Protein AF-A0A223S5C1-F1 (afdb_monomer_lite)

Organism: NCBI:txid1235441

Radius of gyration: 22.94 Å; chains: 1; bounding box: 50×48×81 Å

pLDDT: mean 71.89, std 10.14, range [43.06, 86.69]

Sequence (151 aa):
MDQHPTGPRTALPPARSPNPAIAATAGAVLVTGAFLFRTGWDLPISAIATIDPVQHRIFLTVWGLGVALLAFGLLRRAIPTVPSISRGWHAAYIGVLIGAALGSLPWSSTGSVFLYQVWWTVPLIAGLLELQGSGFIAARASRLRSPPPER

Secondary structure (DSSP, 8-state):
-----------PPPP----HHHHHHHHHHHHHHHHHHHHHHHS-GGGSTT--HHHHHHHHHHHHHHHHHHHHHHHHHH-TTSPPPPHHHHHHHHHHHHHHHHHH--TT-HHHHHHHHHHHHHHHHHHHHHHHHHHHHHHHHHHTSSPPPP-

Structure (mmCIF, N/CA/C/O backbone):
data_AF-A0A223S5C1-F1
#
_entry.id   AF-A0A223S5C1-F1
#
loop_
_atom_site.group_PDB
_atom_site.id
_atom_site.type_symbol
_atom_site.label_atom_id
_atom_site.label_alt_id
_atom_site.label_comp_id
_atom_site.label_asym_id
_atom_site.label_entity_id
_atom_site.label_seq_id
_atom_site.pdbx_PDB_ins_code
_atom_site.Cartn_x
_atom_site.Cartn_y
_atom_site.Cartn_z
_atom_site.occupancy
_atom_site.B_iso_or_equiv
_atom_site.auth_seq_id
_atom_site.auth_comp_id
_atom_site.auth_asym_id
_atom_site.auth_atom_id
_atom_site.pdbx_PDB_model_num
ATOM 1 N N . MET A 1 1 ? -34.487 14.794 57.129 1.00 45.53 1 MET A N 1
ATOM 2 C CA . MET A 1 1 ? -35.265 14.580 55.886 1.00 45.53 1 MET A CA 1
ATOM 3 C C . MET A 1 1 ? -34.282 14.926 54.792 1.00 45.53 1 MET A C 1
ATOM 5 O O . MET A 1 1 ? -34.200 16.073 54.377 1.00 45.53 1 MET A O 1
ATOM 9 N N . ASP A 1 2 ? -33.409 13.967 54.490 1.00 43.06 2 ASP A N 1
ATOM 10 C CA . ASP A 1 2 ? -32.087 14.263 53.938 1.00 43.06 2 ASP A CA 1
ATOM 11 C C . ASP A 1 2 ? -32.093 13.918 52.454 1.00 43.06 2 ASP A C 1
ATOM 13 O O . ASP A 1 2 ? -32.199 12.756 52.062 1.00 43.06 2 ASP A O 1
ATOM 17 N N . GLN A 1 3 ? -32.051 14.953 51.618 1.00 52.03 3 GLN A N 1
ATOM 18 C CA . GLN A 1 3 ? -31.966 14.810 50.172 1.00 52.03 3 GLN A CA 1
ATOM 19 C C . GLN A 1 3 ? -30.506 14.570 49.789 1.00 52.03 3 GLN A C 1
ATOM 21 O O . GLN A 1 3 ? -29.673 15.472 49.846 1.00 52.03 3 GLN A O 1
ATOM 26 N N . HIS A 1 4 ? -30.196 13.333 49.411 1.00 51.44 4 HIS A N 1
ATOM 27 C CA . HIS A 1 4 ? -28.901 12.951 48.863 1.00 51.44 4 HIS A CA 1
ATOM 28 C C . HIS A 1 4 ? -28.847 13.372 47.379 1.00 51.44 4 HIS A C 1
ATOM 30 O O . HIS A 1 4 ? -29.658 12.880 46.590 1.00 51.44 4 HIS A O 1
ATOM 36 N N . PRO A 1 5 ? -27.937 14.271 46.957 1.00 56.72 5 PRO A N 1
ATOM 37 C CA . PRO A 1 5 ? -27.865 14.692 45.563 1.00 56.72 5 PRO A CA 1
ATOM 38 C C . PRO A 1 5 ? -27.229 13.584 44.716 1.00 56.72 5 PRO A C 1
ATOM 40 O O . PRO A 1 5 ? -26.039 13.287 44.822 1.00 56.72 5 PRO A O 1
ATOM 43 N N . THR A 1 6 ? -28.032 12.961 43.857 1.00 59.28 6 THR A N 1
ATOM 44 C CA . THR A 1 6 ? -27.572 12.041 42.813 1.00 59.28 6 THR A CA 1
ATOM 45 C C . THR A 1 6 ? -26.826 12.830 41.741 1.00 59.28 6 THR A C 1
ATOM 47 O O . THR A 1 6 ? -27.438 13.409 40.843 1.00 59.28 6 THR A O 1
ATOM 50 N N . GLY A 1 7 ? -25.498 12.881 41.847 1.00 58.28 7 GLY A N 1
ATOM 51 C CA . GLY A 1 7 ? -24.640 13.443 40.807 1.00 58.28 7 GLY A CA 1
ATOM 52 C C . GLY A 1 7 ? -24.790 12.693 39.470 1.00 58.28 7 GLY A C 1
ATOM 53 O O . GLY A 1 7 ? -25.102 11.496 39.462 1.00 58.28 7 GLY A O 1
ATOM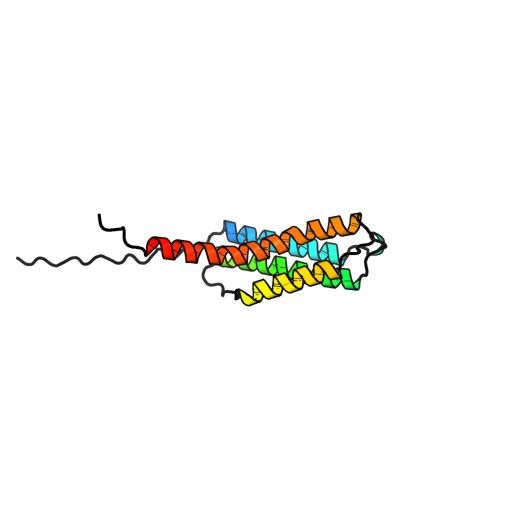 54 N N . PRO A 1 8 ? -24.577 13.369 38.328 1.00 59.66 8 PRO A N 1
ATOM 55 C CA . PRO A 1 8 ? -24.682 12.753 37.013 1.00 59.66 8 PRO A CA 1
ATOM 56 C C . PRO A 1 8 ? -23.622 11.658 36.871 1.00 59.66 8 PRO A C 1
ATOM 58 O O . PRO A 1 8 ? -22.424 11.932 36.853 1.00 59.66 8 PRO A O 1
ATOM 61 N N . ARG A 1 9 ? -24.067 10.400 36.762 1.00 56.59 9 ARG A N 1
ATOM 62 C CA . ARG A 1 9 ? -23.213 9.280 36.356 1.00 56.59 9 ARG A CA 1
ATOM 63 C C . ARG A 1 9 ? -22.645 9.608 34.977 1.00 56.59 9 ARG A C 1
ATOM 65 O O . ARG A 1 9 ? -23.349 9.507 33.975 1.00 56.59 9 ARG A O 1
ATOM 72 N N . THR A 1 10 ? -21.375 9.992 34.926 1.00 63.09 10 THR A N 1
ATOM 73 C CA . THR A 1 10 ? -20.563 9.997 33.711 1.00 63.09 10 THR A CA 1
ATOM 74 C C . THR 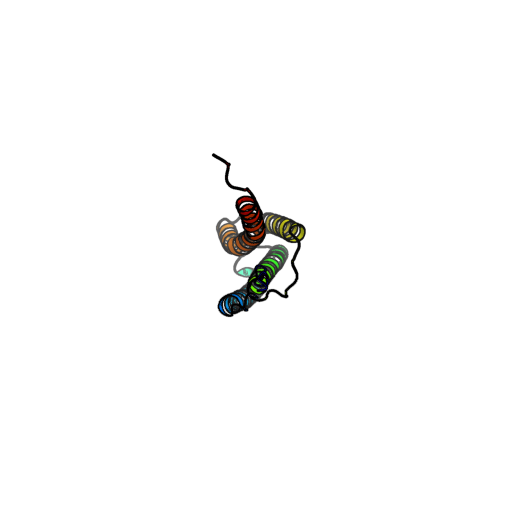A 1 10 ? -20.481 8.560 33.212 1.00 63.09 10 THR A C 1
ATOM 76 O O . THR A 1 10 ? -19.610 7.787 33.603 1.00 63.09 10 THR A O 1
ATOM 79 N N . ALA A 1 11 ? -21.454 8.164 32.391 1.00 61.03 11 ALA A N 1
ATOM 80 C CA . ALA A 1 11 ? -21.416 6.898 31.687 1.00 61.03 11 ALA A CA 1
ATOM 81 C C . ALA A 1 11 ? -20.141 6.890 30.838 1.00 61.03 11 ALA A C 1
ATOM 83 O O . ALA A 1 11 ? -20.001 7.692 29.911 1.00 61.03 11 ALA A O 1
ATOM 84 N N . LEU A 1 12 ? -19.187 6.025 31.197 1.00 62.72 12 LEU A N 1
ATOM 85 C CA . LEU A 1 12 ? -18.022 5.769 30.362 1.00 62.72 12 LEU A CA 1
ATOM 86 C C . LEU A 1 12 ? -18.529 5.434 28.951 1.00 62.72 12 LEU A C 1
ATOM 88 O O . LEU A 1 12 ? -19.429 4.596 28.826 1.00 62.72 12 LEU A O 1
ATOM 92 N N . PRO A 1 13 ? -17.997 6.077 27.896 1.00 63.09 13 PRO A N 1
ATOM 93 C CA . PRO A 1 13 ? -18.383 5.736 26.539 1.00 63.09 13 PRO A CA 1
ATOM 94 C C . PRO A 1 13 ? -18.147 4.233 26.334 1.00 63.09 13 PRO A C 1
ATOM 96 O O . PRO A 1 13 ? -17.097 3.727 26.745 1.00 63.09 13 PRO A O 1
ATOM 99 N N . PRO A 1 14 ? -19.111 3.505 25.745 1.00 62.09 14 PRO A N 1
ATOM 100 C CA . PRO A 1 14 ? -18.984 2.068 25.572 1.00 62.09 14 PRO A CA 1
ATOM 101 C C . PRO A 1 14 ? -17.707 1.771 24.788 1.00 62.09 14 PRO A C 1
ATOM 103 O O . PRO A 1 14 ? -17.459 2.367 23.733 1.00 62.09 14 PRO A O 1
ATOM 106 N N . ALA A 1 15 ? -16.884 0.865 25.323 1.00 64.81 15 ALA A N 1
ATOM 107 C CA . ALA A 1 15 ? -15.708 0.364 24.631 1.00 64.81 15 ALA A CA 1
ATOM 108 C C . ALA A 1 15 ? -16.145 -0.126 23.245 1.00 64.81 15 ALA A C 1
ATOM 110 O O . ALA A 1 15 ? -17.029 -0.977 23.128 1.00 64.81 15 ALA A O 1
ATOM 111 N N . ARG A 1 16 ? -15.581 0.467 22.188 1.00 64.75 16 ARG A N 1
ATOM 112 C CA . ARG A 1 16 ? -15.937 0.119 20.812 1.00 64.75 16 ARG A CA 1
ATOM 113 C C . ARG A 1 16 ? -15.571 -1.349 20.594 1.00 64.75 16 ARG A C 1
ATOM 115 O O . ARG A 1 16 ? -14.392 -1.696 20.635 1.00 64.75 16 ARG A O 1
ATOM 122 N N . SER A 1 17 ? -16.577 -2.198 20.406 1.00 69.81 17 SER A N 1
ATOM 123 C CA . SER A 1 17 ? -16.367 -3.620 20.164 1.00 69.81 17 SER A CA 1
ATOM 124 C C . SER A 1 17 ? -15.649 -3.831 18.824 1.00 69.81 17 SER A C 1
ATOM 126 O O . SER A 1 17 ? -15.865 -3.057 17.881 1.00 69.81 17 SER A O 1
ATOM 128 N N . PRO A 1 18 ? -14.776 -4.849 18.723 1.00 74.62 18 PRO A N 1
ATOM 129 C CA . P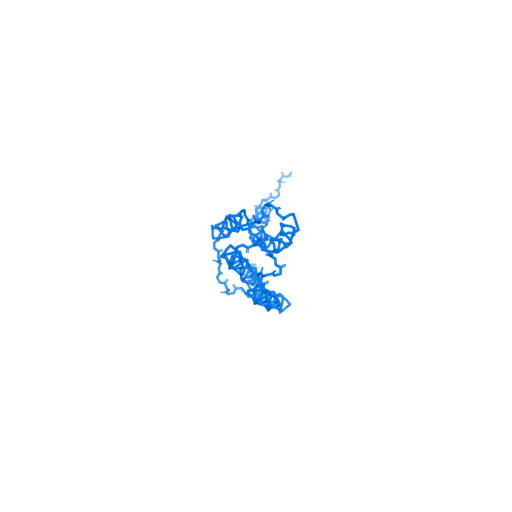RO A 1 18 ? -14.127 -5.191 17.466 1.00 74.62 18 PRO A CA 1
ATOM 130 C C . PRO A 1 18 ? -15.157 -5.453 16.365 1.00 74.62 18 PRO A C 1
ATOM 132 O O . PRO A 1 18 ? -16.141 -6.157 16.592 1.00 74.62 18 PRO A O 1
ATOM 135 N N . ASN A 1 19 ? -14.933 -4.901 15.169 1.00 82.44 19 ASN A N 1
ATOM 136 C CA . ASN A 1 19 ? -15.809 -5.138 14.020 1.00 82.44 19 ASN A CA 1
ATOM 137 C C . ASN A 1 19 ? -15.209 -6.236 13.118 1.00 82.44 19 ASN A C 1
ATOM 139 O O . ASN A 1 19 ? -14.260 -5.952 12.376 1.00 82.44 19 ASN A O 1
ATOM 143 N N . PRO A 1 20 ? -15.752 -7.470 13.139 1.00 82.81 20 PRO A N 1
ATOM 144 C CA . PRO A 1 20 ? -15.191 -8.591 12.388 1.00 82.81 20 PRO A CA 1
ATOM 145 C C . PRO A 1 20 ? -15.288 -8.396 10.871 1.00 82.81 20 PRO A C 1
ATOM 147 O O . PRO A 1 20 ? -14.425 -8.885 10.149 1.00 82.81 20 PRO A O 1
ATOM 150 N N . ALA A 1 21 ? -16.270 -7.634 10.375 1.00 82.00 21 ALA A N 1
ATOM 151 C CA . ALA A 1 21 ? -16.398 -7.355 8.945 1.00 82.00 21 ALA A CA 1
ATOM 152 C C . ALA A 1 21 ? -15.232 -6.495 8.435 1.00 82.00 21 ALA A C 1
ATOM 154 O O . ALA A 1 21 ? -14.671 -6.774 7.381 1.00 82.00 21 ALA A O 1
ATOM 155 N N . ILE A 1 22 ? -14.805 -5.491 9.210 1.00 81.00 22 ILE A N 1
ATOM 156 C CA . ILE A 1 22 ? -13.653 -4.647 8.849 1.00 81.00 22 ILE A CA 1
ATOM 157 C C . ILE A 1 22 ? -12.348 -5.456 8.924 1.00 81.00 22 ILE A C 1
ATOM 159 O O . ILE A 1 22 ? -11.482 -5.298 8.063 1.00 81.00 22 ILE A O 1
ATOM 163 N N . ALA A 1 23 ? -12.220 -6.351 9.910 1.00 81.19 23 ALA A N 1
ATOM 164 C CA . ALA A 1 23 ? -11.075 -7.257 10.011 1.00 81.19 23 ALA A CA 1
ATOM 165 C C . ALA A 1 23 ? -11.005 -8.230 8.820 1.00 81.19 23 ALA A C 1
ATOM 167 O O . ALA A 1 23 ? -9.933 -8.425 8.250 1.00 81.19 23 ALA A O 1
ATOM 168 N N . ALA A 1 24 ? -12.145 -8.786 8.398 1.00 82.56 24 ALA A N 1
ATOM 169 C CA . ALA A 1 24 ? -12.230 -9.640 7.218 1.00 82.56 24 ALA A CA 1
ATOM 170 C C . ALA A 1 24 ? -11.829 -8.882 5.942 1.00 82.56 24 ALA A C 1
ATOM 172 O O . ALA A 1 24 ? -11.055 -9.404 5.142 1.00 82.56 24 ALA A O 1
ATOM 173 N N . THR A 1 25 ? -12.263 -7.626 5.787 1.00 82.00 25 THR A N 1
ATOM 174 C CA . THR A 1 25 ? -11.838 -6.770 4.668 1.00 82.00 25 THR A CA 1
ATOM 175 C C . THR A 1 25 ? -10.332 -6.511 4.687 1.00 82.00 25 THR A C 1
ATOM 177 O O . THR A 1 25 ? -9.693 -6.600 3.642 1.00 82.00 25 THR A O 1
ATOM 180 N N . ALA A 1 26 ? -9.735 -6.240 5.855 1.00 82.44 26 ALA A N 1
ATOM 181 C CA . ALA A 1 26 ? -8.283 -6.085 5.980 1.00 82.44 26 ALA A CA 1
ATOM 182 C C . ALA A 1 26 ? -7.535 -7.354 5.534 1.00 82.44 26 ALA A C 1
ATOM 184 O O . ALA A 1 26 ? -6.565 -7.271 4.779 1.00 82.44 26 ALA A O 1
ATOM 185 N N . GLY A 1 27 ? -8.023 -8.527 5.949 1.00 84.19 27 GLY A N 1
ATOM 186 C CA . GLY A 1 27 ? -7.486 -9.819 5.522 1.00 84.19 27 GLY A CA 1
ATOM 187 C C . GLY A 1 27 ? -7.613 -10.042 4.013 1.00 84.19 27 GLY A C 1
ATOM 188 O O . GLY A 1 27 ? -6.633 -10.393 3.362 1.00 84.19 27 GLY A O 1
ATOM 189 N N . ALA A 1 28 ? -8.786 -9.769 3.436 1.00 84.00 28 ALA A N 1
ATOM 190 C CA . ALA A 1 28 ? -9.025 -9.901 2.000 1.00 84.00 28 ALA A CA 1
ATOM 191 C C . ALA A 1 28 ? -8.107 -8.984 1.174 1.00 84.00 28 ALA A C 1
ATOM 193 O O . ALA A 1 28 ? -7.564 -9.414 0.155 1.00 84.00 28 ALA A O 1
ATOM 194 N N . VAL A 1 29 ? -7.881 -7.750 1.638 1.00 83.81 29 VAL A N 1
ATOM 195 C CA . VAL A 1 29 ? -6.942 -6.801 1.023 1.00 83.81 29 VAL A CA 1
ATOM 196 C C . VAL A 1 29 ? -5.510 -7.340 1.054 1.00 83.81 29 VAL A C 1
ATOM 198 O O . VAL A 1 29 ? -4.836 -7.287 0.028 1.00 83.81 29 VAL A O 1
ATOM 201 N N . LEU A 1 30 ? -5.052 -7.909 2.176 1.00 86.31 30 LEU A N 1
ATOM 202 C CA . LEU A 1 30 ? -3.712 -8.508 2.264 1.00 86.31 30 LEU A CA 1
ATOM 203 C C . LEU A 1 30 ? -3.550 -9.716 1.353 1.00 86.31 30 LEU A C 1
ATOM 205 O O . LEU A 1 30 ? -2.558 -9.800 0.639 1.00 86.31 30 LEU A O 1
ATOM 209 N N . VAL A 1 31 ? -4.509 -10.642 1.368 1.00 86.69 31 VAL A N 1
ATOM 210 C CA . VAL A 1 31 ? -4.436 -11.870 0.565 1.00 86.69 31 VAL A CA 1
ATOM 211 C C . VAL A 1 31 ? -4.450 -11.534 -0.923 1.00 86.69 31 VAL A C 1
ATOM 213 O O . VAL A 1 31 ? -3.588 -11.997 -1.667 1.00 86.69 31 VAL A O 1
ATOM 216 N N . THR A 1 32 ? -5.375 -10.671 -1.348 1.00 84.56 32 THR A N 1
ATOM 217 C CA . THR A 1 32 ? -5.466 -10.229 -2.748 1.00 84.56 32 THR A CA 1
ATOM 218 C C . THR A 1 32 ? -4.220 -9.444 -3.149 1.00 84.56 32 THR A C 1
ATOM 220 O O . THR A 1 32 ? -3.664 -9.660 -4.222 1.00 84.56 32 THR A O 1
ATOM 223 N N . GLY A 1 33 ? -3.736 -8.574 -2.261 1.00 84.12 33 GLY A N 1
ATOM 224 C CA . GLY A 1 33 ? -2.505 -7.818 -2.438 1.00 84.12 33 GLY A CA 1
ATOM 225 C C . GLY A 1 33 ? -1.281 -8.694 -2.640 1.00 84.12 33 GLY A C 1
ATOM 226 O O . GLY A 1 33 ? -0.549 -8.526 -3.609 1.00 84.12 33 GLY A O 1
ATOM 227 N N . ALA A 1 34 ? -1.073 -9.652 -1.740 1.00 86.69 34 ALA A N 1
ATOM 228 C CA . ALA A 1 34 ? 0.038 -10.590 -1.798 1.00 86.69 34 ALA A CA 1
ATOM 229 C C . ALA A 1 34 ? -0.031 -11.465 -3.052 1.00 86.69 34 ALA A C 1
ATOM 231 O O . ALA A 1 34 ? 0.996 -11.687 -3.692 1.00 86.69 34 ALA A O 1
ATOM 232 N N . PHE A 1 35 ? -1.232 -11.911 -3.435 1.00 85.56 35 PHE A N 1
ATOM 233 C CA . PHE A 1 35 ? -1.443 -12.650 -4.675 1.00 85.56 35 PHE A CA 1
ATOM 234 C C . PHE A 1 35 ? -1.030 -11.816 -5.893 1.00 85.56 35 PHE A C 1
ATOM 236 O O . PHE A 1 35 ? -0.185 -12.254 -6.664 1.00 85.56 35 PHE A O 1
ATOM 243 N N . LEU A 1 36 ? -1.541 -10.588 -6.013 1.00 82.56 36 LEU A N 1
ATOM 244 C CA . LEU A 1 36 ? -1.227 -9.676 -7.115 1.00 82.56 36 LEU A CA 1
ATOM 245 C C . LEU A 1 36 ? 0.256 -9.285 -7.162 1.00 82.56 36 LEU A C 1
ATOM 247 O O . LEU A 1 36 ? 0.850 -9.263 -8.240 1.00 82.56 36 LEU A O 1
ATOM 251 N N . PHE A 1 37 ? 0.871 -9.028 -6.004 1.00 85.50 37 PHE A N 1
ATOM 252 C CA . PHE A 1 37 ? 2.308 -8.780 -5.889 1.00 85.50 37 PHE A CA 1
ATOM 253 C C . PHE A 1 37 ? 3.104 -9.980 -6.397 1.00 85.50 37 PHE A C 1
ATOM 255 O O . PHE A 1 37 ? 4.007 -9.825 -7.214 1.00 85.50 37 PHE A O 1
ATOM 262 N N . ARG A 1 38 ? 2.750 -11.188 -5.939 1.00 86.31 38 ARG A N 1
ATOM 263 C CA . ARG A 1 38 ? 3.421 -12.433 -6.320 1.00 86.31 38 ARG A CA 1
ATOM 264 C C . ARG A 1 38 ? 3.294 -12.693 -7.815 1.00 86.31 38 ARG A C 1
ATOM 266 O O . ARG A 1 38 ? 4.303 -12.979 -8.450 1.00 86.31 38 ARG A O 1
ATOM 273 N N . THR A 1 39 ? 2.087 -12.569 -8.366 1.00 82.31 39 THR A N 1
ATOM 274 C CA . THR A 1 39 ? 1.853 -12.760 -9.800 1.00 82.31 39 THR A CA 1
ATOM 275 C C . THR A 1 39 ? 2.579 -11.707 -10.619 1.00 82.31 39 THR A C 1
ATOM 277 O O . THR A 1 39 ? 3.185 -12.055 -11.620 1.00 82.31 39 THR A O 1
ATOM 280 N N . GLY A 1 40 ? 2.576 -10.444 -10.178 1.00 78.69 40 GLY A N 1
ATOM 281 C CA . GLY A 1 40 ? 3.292 -9.360 -10.848 1.00 78.69 40 GLY A CA 1
ATOM 282 C C . GLY A 1 40 ? 4.802 -9.583 -10.858 1.00 78.69 40 GLY A C 1
ATOM 283 O O . GLY A 1 40 ? 5.450 -9.361 -11.872 1.00 78.69 40 GLY A O 1
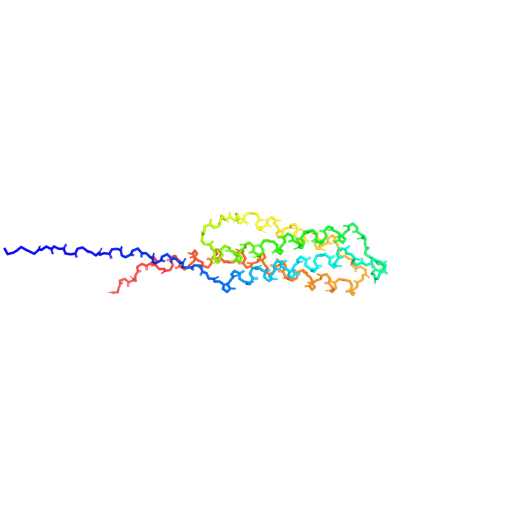ATOM 284 N N . TRP A 1 41 ? 5.353 -10.092 -9.755 1.00 81.56 41 TRP A N 1
ATOM 285 C CA . TRP A 1 41 ? 6.782 -10.366 -9.614 1.00 81.56 41 TRP A CA 1
ATOM 286 C C . TRP A 1 41 ? 7.292 -11.451 -10.572 1.00 81.56 41 TRP A C 1
ATOM 288 O O . TRP A 1 41 ? 8.429 -11.374 -11.037 1.00 81.56 41 TRP A O 1
ATOM 298 N N . ASP A 1 42 ? 6.449 -12.445 -10.861 1.00 78.06 42 ASP A N 1
ATOM 299 C CA . ASP A 1 42 ? 6.757 -13.573 -11.748 1.00 78.06 42 ASP A CA 1
ATOM 300 C C . ASP A 1 42 ? 6.332 -13.356 -13.200 1.00 78.06 42 ASP A C 1
ATOM 302 O O . ASP A 1 42 ? 6.568 -14.236 -14.033 1.00 78.06 42 ASP A O 1
ATOM 306 N N . LEU A 1 43 ? 5.685 -12.230 -13.527 1.00 69.50 43 LEU A N 1
ATOM 307 C CA . LEU A 1 43 ? 5.276 -11.975 -14.902 1.00 69.50 43 LEU A CA 1
ATOM 308 C C . LEU A 1 43 ? 6.517 -12.032 -15.803 1.00 69.50 43 LEU A C 1
ATOM 310 O O . LEU A 1 43 ? 7.499 -11.327 -15.544 1.00 69.50 43 LEU A O 1
ATOM 314 N N . PRO A 1 44 ? 6.501 -12.854 -16.868 1.00 61.16 44 PRO A N 1
ATOM 315 C CA . PRO A 1 44 ? 7.606 -12.893 -17.802 1.00 61.16 44 PRO A CA 1
ATOM 316 C C . PRO A 1 44 ? 7.711 -11.511 -18.446 1.00 61.16 44 PRO A C 1
ATOM 318 O O . PRO A 1 44 ? 6.847 -11.099 -19.216 1.00 61.16 44 PRO A O 1
ATOM 321 N N . ILE A 1 45 ? 8.777 -10.783 -18.110 1.00 55.94 45 ILE A N 1
ATOM 322 C CA . ILE A 1 45 ? 9.048 -9.410 -18.571 1.00 55.94 45 ILE A CA 1
ATOM 323 C C . ILE A 1 45 ? 9.118 -9.341 -20.111 1.00 55.94 45 ILE A C 1
ATOM 325 O O . ILE A 1 45 ? 8.901 -8.293 -20.708 1.00 55.94 45 ILE A O 1
ATOM 329 N N . SER A 1 46 ? 9.309 -10.484 -20.777 1.00 52.22 46 SER A N 1
ATOM 330 C CA . SER A 1 46 ? 9.198 -10.640 -22.229 1.00 52.22 46 SER A CA 1
ATOM 331 C C . SER A 1 46 ? 7.794 -10.384 -22.797 1.00 52.22 46 SER A C 1
ATOM 333 O O . SER A 1 46 ? 7.685 -10.048 -23.973 1.00 52.22 46 SER A O 1
ATOM 335 N N . ALA A 1 47 ? 6.725 -10.494 -22.000 1.00 55.66 47 ALA A N 1
ATOM 336 C CA . ALA A 1 47 ? 5.363 -10.152 -22.423 1.00 55.66 47 ALA A CA 1
ATOM 337 C C . ALA A 1 47 ? 5.135 -8.631 -22.513 1.00 55.66 47 ALA A C 1
ATOM 339 O O . ALA A 1 47 ? 4.187 -8.183 -23.155 1.00 55.66 47 ALA A O 1
ATOM 340 N N . ILE A 1 48 ? 6.010 -7.831 -21.891 1.00 57.09 48 ILE A N 1
ATOM 341 C CA . ILE A 1 48 ? 5.973 -6.370 -21.934 1.00 57.09 48 ILE A CA 1
ATOM 342 C C . ILE A 1 48 ? 7.372 -5.884 -22.314 1.00 57.09 48 ILE A C 1
ATOM 344 O O . ILE A 1 48 ? 8.124 -5.378 -21.486 1.00 57.09 48 ILE A O 1
ATOM 348 N N . ALA A 1 49 ? 7.720 -6.075 -23.588 1.00 55.34 49 ALA A N 1
ATOM 349 C CA . ALA A 1 49 ? 9.052 -5.904 -24.180 1.00 55.34 49 ALA A CA 1
ATOM 350 C C . ALA A 1 49 ? 9.728 -4.519 -23.998 1.00 55.34 49 ALA A C 1
ATOM 352 O O . ALA A 1 49 ? 10.813 -4.290 -24.523 1.00 55.34 49 ALA A O 1
ATOM 353 N N . THR A 1 50 ? 9.114 -3.589 -23.267 1.00 59.69 50 THR A N 1
ATOM 354 C CA . THR A 1 50 ? 9.577 -2.211 -23.059 1.00 59.69 50 THR A CA 1
ATOM 355 C C . THR A 1 50 ? 9.808 -1.837 -21.593 1.00 59.69 50 THR A C 1
ATOM 357 O O . THR A 1 50 ? 10.143 -0.686 -21.325 1.00 59.69 50 THR A O 1
ATOM 360 N N . ILE A 1 51 ? 9.598 -2.747 -20.635 1.00 67.56 51 ILE A N 1
ATOM 361 C CA . ILE A 1 51 ? 9.736 -2.436 -19.204 1.00 67.56 51 ILE A CA 1
ATOM 362 C C . ILE A 1 51 ? 11.066 -2.963 -18.661 1.00 67.56 51 ILE A C 1
ATOM 364 O O . ILE A 1 51 ? 11.346 -4.158 -18.724 1.00 67.56 51 ILE A O 1
ATOM 368 N N . ASP A 1 52 ? 11.856 -2.069 -18.063 1.00 75.56 52 ASP A N 1
ATOM 369 C CA . ASP A 1 52 ? 13.047 -2.430 -17.294 1.00 75.56 52 ASP A CA 1
ATOM 370 C C . ASP A 1 52 ? 12.655 -3.292 -16.066 1.00 75.56 52 ASP A C 1
ATOM 372 O O . ASP A 1 52 ? 11.861 -2.844 -15.224 1.00 75.56 52 ASP A O 1
ATOM 376 N N . PRO A 1 53 ? 13.218 -4.510 -15.917 1.00 77.12 53 PRO A N 1
ATOM 377 C CA . PRO A 1 53 ? 12.998 -5.377 -14.760 1.00 77.12 53 PRO A CA 1
ATOM 378 C C . PRO A 1 53 ? 13.209 -4.683 -13.408 1.00 77.12 53 PRO A C 1
ATOM 380 O O . PRO A 1 53 ? 12.503 -4.975 -12.439 1.00 77.12 53 PRO A O 1
ATOM 383 N N . VAL A 1 54 ? 14.190 -3.781 -13.317 1.00 81.62 54 VAL A N 1
ATOM 384 C CA . VAL A 1 54 ? 14.532 -3.085 -12.071 1.00 81.62 54 VAL A CA 1
ATOM 385 C C . VAL A 1 54 ? 13.431 -2.095 -11.706 1.00 81.62 54 VAL A C 1
ATOM 387 O O . VAL A 1 54 ? 12.931 -2.119 -10.579 1.00 81.62 54 VAL A O 1
ATOM 390 N N . GLN A 1 55 ? 12.990 -1.280 -12.665 1.00 77.06 55 GLN A N 1
ATOM 391 C CA . GLN A 1 55 ? 11.896 -0.325 -12.470 1.00 77.06 55 GLN A CA 1
ATOM 392 C C . GLN A 1 55 ? 10.588 -1.028 -12.091 1.00 77.06 55 GLN A C 1
ATOM 394 O O . GLN A 1 55 ? 9.874 -0.566 -11.199 1.00 77.06 55 GLN A O 1
ATOM 399 N N . HIS A 1 56 ? 10.306 -2.183 -12.698 1.00 78.25 56 HIS A N 1
ATOM 400 C CA . HIS A 1 56 ? 9.137 -2.991 -12.360 1.00 78.25 56 HIS A CA 1
ATOM 401 C C . HIS A 1 56 ? 9.169 -3.515 -10.914 1.00 78.25 56 HIS A C 1
ATOM 403 O O . HIS A 1 56 ? 8.163 -3.474 -10.206 1.00 78.25 56 HIS A O 1
ATOM 409 N N . ARG A 1 57 ? 10.334 -3.957 -10.429 1.00 84.38 57 ARG A N 1
ATOM 410 C CA . ARG A 1 57 ? 10.490 -4.427 -9.041 1.00 84.38 57 ARG A CA 1
ATOM 411 C C . ARG A 1 57 ? 10.396 -3.295 -8.025 1.00 84.38 57 ARG A C 1
ATOM 413 O O . ARG A 1 57 ? 9.775 -3.476 -6.976 1.00 84.38 57 ARG A O 1
ATOM 420 N N . ILE A 1 58 ? 10.973 -2.131 -8.333 1.00 82.81 58 ILE A N 1
ATOM 421 C CA . ILE A 1 58 ? 10.828 -0.920 -7.510 1.00 82.81 58 ILE A CA 1
ATOM 422 C C . ILE A 1 58 ? 9.344 -0.565 -7.394 1.00 82.81 58 ILE A C 1
ATOM 424 O O . ILE A 1 58 ? 8.838 -0.400 -6.285 1.00 82.81 58 ILE A O 1
ATOM 428 N N . PHE A 1 59 ? 8.635 -0.538 -8.524 1.00 81.50 59 PHE A N 1
ATOM 429 C CA . PHE A 1 59 ? 7.195 -0.317 -8.567 1.00 81.50 59 PHE A CA 1
ATOM 430 C C . PHE A 1 59 ? 6.425 -1.276 -7.653 1.00 81.50 59 PHE A C 1
ATOM 432 O O . PHE A 1 59 ? 5.706 -0.826 -6.759 1.00 81.50 59 PHE A O 1
ATOM 439 N N . LEU A 1 60 ? 6.599 -2.588 -7.845 1.00 82.31 60 LEU A N 1
ATOM 440 C CA . LEU A 1 60 ? 5.879 -3.598 -7.073 1.00 82.31 60 LEU A CA 1
ATOM 441 C C . LEU A 1 60 ? 6.156 -3.462 -5.578 1.00 82.31 60 LEU A C 1
ATOM 443 O O . LEU A 1 60 ? 5.229 -3.550 -4.779 1.00 82.31 60 LEU A O 1
ATOM 447 N N . THR A 1 61 ? 7.407 -3.195 -5.194 1.00 85.75 61 THR A N 1
ATOM 448 C CA . THR A 1 61 ? 7.805 -3.019 -3.788 1.00 85.75 61 THR A CA 1
ATOM 449 C C . THR A 1 61 ? 7.052 -1.858 -3.138 1.00 85.75 61 THR A C 1
ATOM 451 O O . THR A 1 61 ? 6.481 -2.006 -2.056 1.00 85.75 61 THR A O 1
ATOM 454 N N . VAL A 1 62 ? 6.992 -0.710 -3.817 1.00 83.62 62 VAL A N 1
ATOM 455 C CA . VAL A 1 62 ? 6.281 0.477 -3.321 1.00 83.62 62 VAL A CA 1
ATOM 456 C C . VAL A 1 62 ? 4.762 0.258 -3.314 1.00 83.62 62 VAL A C 1
ATOM 458 O O . VAL A 1 62 ? 4.074 0.687 -2.381 1.00 83.62 62 VAL A O 1
ATOM 461 N N . TRP A 1 63 ? 4.232 -0.458 -4.307 1.00 83.31 63 TRP A N 1
ATOM 462 C CA . TRP A 1 63 ? 2.826 -0.853 -4.371 1.00 83.31 63 TRP A CA 1
ATOM 463 C C . TRP A 1 63 ? 2.438 -1.786 -3.212 1.00 83.31 63 TRP A C 1
ATOM 465 O O . TRP A 1 63 ? 1.461 -1.526 -2.507 1.00 83.31 63 TRP A O 1
ATOM 475 N N . GLY A 1 64 ? 3.242 -2.820 -2.948 1.00 83.75 64 GLY A N 1
ATOM 476 C CA . GLY A 1 64 ? 3.025 -3.775 -1.858 1.00 83.75 64 GLY A CA 1
ATOM 477 C C . GLY A 1 64 ? 3.039 -3.105 -0.484 1.00 83.75 64 GLY A C 1
ATOM 478 O O . GLY A 1 64 ? 2.195 -3.404 0.362 1.00 83.75 64 GLY A O 1
ATOM 479 N N . LEU A 1 65 ? 3.921 -2.119 -0.289 1.00 84.50 65 LEU A N 1
ATOM 480 C CA . LEU A 1 65 ? 3.935 -1.294 0.920 1.00 84.50 65 LEU A CA 1
ATOM 481 C C . LEU A 1 65 ? 2.615 -0.521 1.108 1.00 84.50 65 LEU A C 1
ATOM 483 O O . LEU A 1 65 ? 2.134 -0.388 2.231 1.00 84.50 65 LEU A O 1
ATOM 487 N N . GLY A 1 66 ? 1.981 -0.072 0.024 1.00 80.00 66 GLY A N 1
ATOM 488 C CA . GLY A 1 66 ? 0.677 0.602 0.067 1.00 80.00 66 GLY A CA 1
ATOM 489 C C . GLY A 1 66 ? -0.460 -0.302 0.469 1.00 80.00 66 GLY A C 1
ATOM 490 O O . GLY A 1 66 ? -1.306 0.085 1.274 1.00 80.00 66 GLY A O 1
ATOM 491 N N . VAL A 1 67 ? -0.458 -1.526 -0.052 1.00 80.69 67 VAL A N 1
ATOM 492 C CA . VAL A 1 67 ? -1.439 -2.534 0.345 1.00 80.69 67 VAL A CA 1
ATOM 493 C C . VAL A 1 67 ? -1.277 -2.894 1.822 1.00 80.69 67 VAL A C 1
ATOM 495 O O . VAL A 1 67 ? -2.273 -2.987 2.540 1.00 80.69 67 VAL A O 1
ATOM 498 N N . ALA A 1 68 ? -0.038 -3.015 2.304 1.00 83.50 68 ALA A N 1
ATOM 499 C CA . ALA A 1 68 ? 0.237 -3.239 3.719 1.00 83.50 68 ALA A CA 1
ATOM 500 C C . ALA A 1 68 ? -0.261 -2.075 4.593 1.00 83.50 68 ALA A C 1
ATOM 502 O O . ALA A 1 68 ? -0.919 -2.312 5.606 1.00 83.50 68 ALA A O 1
ATOM 503 N N . LEU A 1 69 ? -0.016 -0.824 4.185 1.00 80.12 69 LEU A N 1
ATOM 504 C CA . LEU A 1 69 ? -0.519 0.362 4.886 1.00 80.12 69 LEU A CA 1
ATOM 505 C C . LEU A 1 69 ? -2.052 0.414 4.906 1.00 80.12 69 LEU A C 1
ATOM 507 O O . LEU A 1 69 ? -2.632 0.691 5.955 1.00 80.12 69 LEU A O 1
ATOM 511 N N . LEU A 1 70 ? -2.712 0.093 3.788 1.00 79.94 70 LEU A N 1
ATOM 512 C CA . LEU A 1 70 ? -4.173 0.029 3.711 1.00 79.94 70 LEU A CA 1
ATOM 513 C C . LEU A 1 70 ? -4.735 -1.021 4.667 1.00 79.94 70 LEU A C 1
ATOM 515 O O . LEU A 1 70 ? -5.634 -0.741 5.459 1.00 79.94 70 LEU A O 1
ATOM 519 N N . ALA A 1 71 ? -4.199 -2.237 4.594 1.00 81.44 71 ALA A N 1
ATOM 520 C CA . ALA A 1 71 ? -4.619 -3.334 5.445 1.00 81.44 71 ALA A CA 1
ATOM 521 C C . ALA A 1 71 ? -4.405 -3.016 6.923 1.00 81.44 71 ALA A C 1
ATOM 523 O O . ALA A 1 71 ? -5.281 -3.280 7.743 1.00 81.44 71 ALA A O 1
ATOM 524 N N . PHE A 1 72 ? -3.274 -2.395 7.258 1.00 82.25 72 PHE A N 1
ATOM 525 C CA . PHE A 1 72 ? -2.992 -1.943 8.609 1.00 82.25 72 PHE A CA 1
ATOM 526 C C . PHE A 1 72 ? -3.992 -0.870 9.059 1.00 82.25 72 PHE A C 1
ATOM 528 O O . PHE A 1 72 ? -4.553 -0.981 10.146 1.00 82.25 72 PHE A O 1
ATOM 535 N N . GLY A 1 73 ? -4.299 0.121 8.217 1.00 77.25 73 GLY A N 1
ATOM 536 C CA . GLY A 1 73 ? -5.326 1.134 8.486 1.00 77.25 73 GLY A CA 1
ATOM 537 C C . GLY A 1 73 ? -6.710 0.528 8.747 1.00 77.25 73 GLY A C 1
ATOM 538 O O . GLY A 1 73 ? -7.390 0.898 9.709 1.00 77.25 73 GLY A O 1
ATOM 539 N N . LEU A 1 74 ? -7.111 -0.469 7.955 1.00 80.56 74 LEU A N 1
ATOM 540 C CA . LEU A 1 74 ? -8.356 -1.215 8.159 1.00 80.56 74 LEU A CA 1
ATOM 541 C C . LEU A 1 74 ? -8.327 -2.038 9.453 1.00 80.56 74 LEU A C 1
ATOM 543 O O . LEU A 1 74 ? -9.277 -1.989 10.235 1.00 80.56 74 LEU A O 1
ATOM 547 N N . LEU A 1 75 ? -7.224 -2.732 9.728 1.00 82.31 75 LEU A N 1
ATOM 548 C CA . LEU A 1 75 ? -7.061 -3.531 10.939 1.00 82.31 75 LEU A CA 1
ATOM 549 C C . LEU A 1 75 ? -7.146 -2.665 12.199 1.00 82.31 75 LEU A C 1
ATOM 551 O O . LEU A 1 75 ? -7.801 -3.049 13.162 1.00 82.31 75 LEU A O 1
ATOM 555 N N . ARG A 1 76 ? -6.580 -1.455 12.174 1.00 78.44 76 ARG A N 1
ATOM 556 C CA . ARG A 1 76 ? -6.718 -0.470 13.260 1.00 78.44 76 ARG A CA 1
ATOM 557 C C . ARG A 1 76 ? -8.158 -0.035 13.498 1.00 78.44 76 ARG A C 1
ATOM 559 O O . ARG A 1 76 ? -8.561 0.190 14.636 1.00 78.44 76 ARG A O 1
ATOM 566 N N . ARG A 1 77 ? -8.950 0.102 12.433 1.00 75.44 77 ARG A N 1
ATOM 567 C CA . ARG A 1 77 ? -10.382 0.424 12.553 1.00 75.44 77 ARG A CA 1
ATOM 568 C C . ARG A 1 77 ? -11.171 -0.743 13.145 1.00 75.44 77 ARG A C 1
ATOM 570 O O . ARG A 1 77 ? -12.180 -0.502 13.803 1.00 75.44 77 ARG A O 1
ATOM 577 N N . ALA A 1 78 ? -10.712 -1.975 12.927 1.00 76.75 78 ALA A N 1
ATOM 578 C CA . ALA A 1 78 ? -11.296 -3.176 13.510 1.00 76.75 78 ALA A CA 1
ATOM 579 C C . ALA A 1 78 ? -10.836 -3.434 14.956 1.00 76.75 78 ALA A C 1
ATOM 581 O O . ALA A 1 78 ? -11.626 -3.941 15.748 1.00 76.75 78 ALA A O 1
ATOM 582 N N . ILE A 1 79 ? -9.590 -3.083 15.302 1.00 76.69 79 ILE A N 1
ATOM 583 C CA . ILE A 1 79 ? -8.942 -3.397 16.582 1.00 76.69 79 ILE A CA 1
ATOM 584 C C . ILE A 1 79 ? -8.358 -2.112 17.211 1.00 76.69 79 ILE A C 1
ATOM 586 O O . ILE A 1 79 ? -7.302 -1.638 16.780 1.00 76.69 79 ILE A O 1
ATOM 590 N N . PRO A 1 80 ? -8.988 -1.558 18.269 1.00 67.44 80 PRO A N 1
ATOM 591 C CA . PRO A 1 80 ? -8.579 -0.289 18.886 1.00 67.44 80 PRO A CA 1
ATOM 592 C C . PRO A 1 80 ? -7.181 -0.272 19.527 1.00 67.44 80 PRO A C 1
ATOM 594 O O . PRO A 1 80 ? -6.653 0.803 19.794 1.00 67.44 80 PRO A O 1
ATOM 597 N N . THR A 1 81 ? -6.581 -1.435 19.797 1.00 74.00 81 THR A N 1
ATOM 598 C CA . THR A 1 81 ? -5.272 -1.564 20.465 1.00 74.00 81 THR A CA 1
ATOM 599 C C . THR A 1 81 ? -4.074 -1.401 19.526 1.00 74.00 81 THR A C 1
ATOM 601 O O . THR A 1 81 ? -2.935 -1.386 19.988 1.00 74.00 81 THR A O 1
ATOM 604 N N . VAL A 1 82 ? -4.295 -1.266 18.214 1.00 72.06 82 VAL A N 1
ATOM 605 C CA . VAL A 1 82 ? -3.208 -1.219 17.228 1.00 72.06 82 VAL A CA 1
ATOM 606 C C . VAL A 1 82 ? -2.619 0.210 17.098 1.00 72.06 82 VAL A C 1
ATOM 608 O O . VAL A 1 82 ? -3.367 1.161 16.819 1.00 72.06 82 VAL A O 1
ATOM 611 N N . PRO A 1 83 ? -1.285 0.390 17.247 1.00 70.19 83 PRO A N 1
ATOM 612 C CA . PRO A 1 83 ? -0.617 1.698 17.241 1.00 70.19 83 PRO A CA 1
ATOM 613 C C . PRO A 1 83 ? -0.828 2.528 15.971 1.00 70.19 83 PRO A C 1
ATOM 615 O O . PRO A 1 83 ? -1.022 1.991 14.881 1.00 70.19 83 PRO A O 1
ATOM 618 N N . SER A 1 84 ? -0.745 3.859 16.099 1.00 68.50 84 SER A N 1
ATOM 619 C CA . SER A 1 84 ? -0.847 4.777 14.958 1.00 68.50 84 SER A CA 1
ATOM 620 C C . SER A 1 84 ? 0.452 4.983 14.219 1.00 68.50 84 SER A C 1
ATOM 622 O O . SER A 1 84 ? 1.429 5.436 14.802 1.00 68.50 84 SER A O 1
ATOM 624 N N . ILE A 1 85 ? 0.408 4.799 12.900 1.00 71.50 85 ILE A N 1
ATOM 625 C CA . ILE A 1 85 ? 1.404 5.380 12.002 1.00 71.50 85 ILE A CA 1
ATOM 626 C C . ILE A 1 85 ? 1.174 6.897 11.968 1.00 71.50 85 ILE A C 1
ATOM 628 O O . ILE A 1 85 ? 0.030 7.367 11.966 1.00 71.50 85 ILE A O 1
ATOM 632 N N . SER A 1 86 ? 2.257 7.674 12.003 1.00 77.12 86 SER A N 1
ATOM 633 C CA . SER A 1 86 ? 2.175 9.135 11.977 1.00 77.12 86 SER A CA 1
ATOM 634 C C . SER A 1 86 ? 1.731 9.640 10.597 1.00 77.12 86 SER A C 1
ATOM 636 O O . SER A 1 86 ? 1.936 8.993 9.566 1.00 77.12 86 SER A O 1
ATOM 638 N N . ARG A 1 87 ? 1.129 10.833 10.549 1.00 68.50 87 ARG A N 1
ATOM 639 C CA . ARG A 1 87 ? 0.773 11.491 9.277 1.00 68.50 87 ARG A CA 1
ATOM 640 C C . ARG A 1 87 ? 1.989 11.736 8.380 1.00 68.50 87 ARG A C 1
ATOM 642 O O . ARG A 1 87 ? 1.866 11.622 7.166 1.00 68.50 87 ARG A O 1
ATOM 649 N N . GLY A 1 88 ? 3.147 12.031 8.975 1.00 75.06 88 GLY A N 1
ATOM 650 C CA . GLY A 1 88 ? 4.394 12.252 8.239 1.00 75.06 88 GLY A CA 1
ATOM 651 C C . GLY A 1 88 ? 4.818 11.026 7.432 1.00 75.06 88 GLY A C 1
ATOM 652 O O . GLY A 1 88 ? 5.191 11.164 6.273 1.00 75.06 88 GLY A O 1
ATOM 653 N N . TRP A 1 89 ? 4.656 9.824 7.992 1.00 75.31 89 TRP A N 1
ATOM 654 C CA . TRP A 1 89 ? 4.953 8.574 7.288 1.00 75.31 89 TRP A CA 1
ATOM 655 C C . TRP A 1 89 ? 4.020 8.315 6.103 1.00 75.31 89 TRP A C 1
ATOM 657 O O . TRP A 1 89 ? 4.484 7.875 5.058 1.00 75.31 89 TRP A O 1
ATOM 667 N N . HIS A 1 90 ? 2.731 8.647 6.219 1.00 71.50 90 HIS A N 1
ATOM 668 C CA . HIS A 1 90 ? 1.798 8.544 5.091 1.00 71.50 90 HIS A CA 1
ATOM 669 C C . HIS A 1 90 ? 2.126 9.551 3.982 1.00 71.50 90 HIS A C 1
ATOM 671 O O . HIS A 1 90 ? 2.073 9.207 2.806 1.00 71.50 90 HIS A O 1
ATOM 677 N N . ALA A 1 91 ? 2.502 10.782 4.341 1.00 74.00 91 ALA A N 1
ATOM 678 C CA . ALA A 1 91 ? 2.911 11.793 3.367 1.00 74.00 91 ALA A CA 1
ATOM 679 C C . ALA A 1 91 ? 4.217 11.401 2.654 1.00 74.00 91 ALA A C 1
ATOM 681 O O . ALA A 1 91 ? 4.297 11.492 1.430 1.00 74.00 91 ALA A O 1
ATOM 682 N N . ALA A 1 92 ? 5.205 10.898 3.401 1.00 78.94 92 ALA A N 1
ATOM 683 C CA . ALA A 1 92 ? 6.441 10.362 2.838 1.00 78.94 92 ALA A CA 1
ATOM 684 C C . ALA A 1 92 ? 6.162 9.170 1.912 1.00 78.94 92 ALA A C 1
ATOM 686 O O . ALA A 1 92 ? 6.696 9.118 0.808 1.00 78.94 92 ALA A O 1
ATOM 687 N N . TYR A 1 93 ? 5.271 8.261 2.320 1.00 77.31 93 TYR A N 1
ATOM 688 C CA . TYR A 1 93 ? 4.838 7.139 1.494 1.00 77.31 93 TYR A CA 1
ATOM 689 C C . TYR A 1 93 ? 4.219 7.605 0.172 1.00 77.31 93 TYR A C 1
ATOM 691 O O . TYR A 1 93 ? 4.620 7.121 -0.880 1.00 77.31 93 TYR A O 1
ATOM 699 N N . ILE A 1 94 ? 3.303 8.579 0.198 1.00 75.75 94 ILE A N 1
ATOM 700 C CA . ILE A 1 94 ? 2.708 9.139 -1.026 1.00 75.75 94 ILE A CA 1
ATOM 701 C C . ILE A 1 94 ? 3.772 9.813 -1.901 1.00 75.75 94 ILE A C 1
ATOM 703 O O . ILE A 1 94 ? 3.736 9.666 -3.118 1.00 75.75 94 ILE A O 1
ATOM 707 N N . GLY A 1 95 ? 4.743 10.510 -1.308 1.00 78.88 95 GLY A N 1
ATOM 708 C CA . GLY A 1 95 ? 5.864 11.084 -2.056 1.00 78.88 95 GLY A CA 1
ATOM 709 C C . GLY A 1 95 ? 6.690 10.018 -2.779 1.00 78.88 95 GLY A C 1
ATOM 710 O O . GLY A 1 95 ? 6.950 10.143 -3.975 1.00 78.88 95 GLY A O 1
ATOM 711 N N . VAL A 1 96 ? 7.040 8.934 -2.081 1.00 81.38 96 VAL A N 1
ATOM 712 C CA . VAL A 1 96 ? 7.758 7.784 -2.659 1.00 81.38 96 VAL A CA 1
ATOM 713 C C . VAL A 1 96 ? 6.913 7.083 -3.722 1.00 81.38 96 VAL A C 1
ATOM 715 O O . VAL A 1 96 ? 7.440 6.714 -4.765 1.00 81.38 96 VAL A O 1
ATOM 718 N N . LEU A 1 97 ? 5.606 6.948 -3.498 1.00 78.31 97 LEU A N 1
ATOM 719 C CA . LEU A 1 97 ? 4.640 6.387 -4.442 1.00 78.31 97 LEU A CA 1
ATOM 720 C C . LEU A 1 97 ? 4.600 7.191 -5.747 1.00 78.31 97 LEU A C 1
ATOM 722 O O . LEU A 1 97 ? 4.739 6.616 -6.820 1.00 78.31 97 LEU A O 1
ATOM 726 N N . ILE A 1 98 ? 4.468 8.518 -5.662 1.00 78.56 98 ILE A N 1
ATOM 727 C CA . ILE A 1 98 ? 4.456 9.411 -6.829 1.00 78.56 98 ILE A CA 1
ATOM 728 C C . ILE A 1 98 ? 5.813 9.378 -7.541 1.00 78.56 98 ILE A C 1
ATOM 730 O O . ILE A 1 98 ? 5.856 9.286 -8.766 1.00 78.56 98 ILE A O 1
ATOM 734 N N . GLY A 1 99 ? 6.921 9.413 -6.795 1.00 78.69 99 GLY A N 1
ATOM 735 C CA . GLY A 1 99 ? 8.265 9.335 -7.369 1.00 78.69 99 GLY A CA 1
ATOM 736 C C . GLY A 1 99 ? 8.514 8.012 -8.094 1.00 78.69 99 GLY A C 1
ATOM 737 O O . GLY A 1 99 ? 8.986 8.003 -9.230 1.00 78.69 99 GLY A O 1
ATOM 738 N N . ALA A 1 100 ? 8.126 6.895 -7.479 1.00 76.88 100 ALA A N 1
ATOM 739 C CA . ALA A 1 100 ? 8.199 5.576 -8.092 1.00 76.88 100 ALA A CA 1
ATOM 740 C C . ALA A 1 100 ? 7.274 5.469 -9.311 1.00 76.88 100 ALA A C 1
ATOM 742 O O . ALA A 1 100 ? 7.677 4.886 -10.312 1.00 76.88 100 ALA A O 1
ATOM 743 N N . ALA A 1 101 ? 6.079 6.068 -9.277 1.00 71.94 101 ALA A N 1
ATOM 744 C CA . ALA A 1 101 ? 5.176 6.141 -10.425 1.00 71.94 101 ALA A CA 1
ATOM 745 C C . ALA A 1 101 ? 5.816 6.872 -11.596 1.00 71.94 101 ALA A C 1
ATOM 747 O O . ALA A 1 101 ? 5.922 6.307 -12.677 1.00 71.94 101 ALA A O 1
ATOM 748 N N . LEU A 1 102 ? 6.320 8.083 -11.382 1.00 75.19 102 LEU A N 1
ATOM 749 C CA . LEU A 1 102 ? 6.939 8.864 -12.451 1.00 75.19 102 LEU A CA 1
ATOM 750 C C . LEU A 1 102 ? 8.211 8.204 -13.005 1.00 75.19 102 LEU A C 1
ATOM 752 O O . LEU A 1 102 ? 8.470 8.299 -14.204 1.00 75.19 102 LEU A O 1
ATOM 756 N N . GLY A 1 103 ? 8.979 7.527 -12.147 1.00 76.12 103 GLY A N 1
ATOM 757 C CA . GLY A 1 103 ? 10.241 6.883 -12.516 1.00 76.12 103 GLY A CA 1
ATOM 758 C C . GLY A 1 103 ? 10.113 5.497 -13.154 1.00 76.12 103 GLY A C 1
ATOM 759 O O . GLY A 1 103 ? 11.053 5.062 -13.809 1.00 76.12 103 GLY A O 1
ATOM 760 N N . SER A 1 104 ? 8.989 4.797 -12.969 1.00 70.00 104 SER A N 1
ATOM 761 C CA . SER A 1 104 ? 8.777 3.434 -13.498 1.00 70.00 104 SER A CA 1
ATOM 762 C C . SER A 1 104 ? 7.860 3.370 -14.720 1.00 70.00 104 SER A C 1
ATOM 764 O O . SER A 1 104 ? 7.643 2.290 -15.268 1.00 70.00 104 SER A O 1
ATOM 766 N N . LEU A 1 105 ? 7.314 4.509 -15.154 1.00 73.06 105 LEU A N 1
ATOM 767 C CA . LEU A 1 105 ? 6.447 4.583 -16.324 1.00 73.06 105 LEU A CA 1
ATOM 768 C C . LEU A 1 105 ? 7.278 4.578 -17.618 1.00 73.06 105 LEU A C 1
ATOM 770 O O . LEU A 1 105 ? 8.054 5.508 -17.851 1.00 73.06 105 LEU A O 1
ATOM 774 N N . PRO A 1 106 ? 7.084 3.596 -18.517 1.00 72.44 106 PRO A N 1
ATOM 775 C CA . PRO A 1 106 ? 7.634 3.662 -19.864 1.00 72.44 106 PRO A CA 1
ATOM 776 C C . PRO A 1 106 ? 6.804 4.660 -20.683 1.00 72.44 106 PRO A C 1
ATOM 778 O O . PRO A 1 106 ? 5.862 4.286 -21.378 1.00 72.44 106 PRO A O 1
ATOM 781 N N . TRP A 1 107 ? 7.146 5.948 -20.590 1.00 73.56 107 TRP A N 1
ATOM 782 C CA . TRP A 1 107 ? 6.442 7.059 -21.256 1.00 73.56 107 TRP A CA 1
ATOM 783 C C . TRP A 1 107 ? 6.327 6.909 -22.780 1.00 73.56 107 TRP A C 1
ATOM 785 O O . TRP A 1 107 ? 5.480 7.541 -23.405 1.00 73.56 107 TRP A O 1
ATOM 795 N N . SER A 1 108 ? 7.153 6.047 -23.372 1.00 75.56 108 SER A N 1
ATOM 796 C CA . SER A 1 108 ? 7.130 5.680 -24.786 1.00 75.56 108 SER A CA 1
ATOM 797 C C . SER A 1 108 ? 6.022 4.687 -25.169 1.00 75.56 108 SER A C 1
ATOM 799 O O . SER A 1 108 ? 5.744 4.541 -26.355 1.00 75.56 108 SER A O 1
ATOM 801 N N . SER A 1 109 ? 5.378 4.009 -24.208 1.00 72.00 109 SER A N 1
ATOM 802 C CA . SER A 1 109 ? 4.339 2.996 -24.447 1.00 72.00 109 SER A CA 1
ATOM 803 C C . SER A 1 109 ? 3.037 3.344 -23.722 1.00 72.00 109 SER A C 1
ATOM 805 O O . SER A 1 109 ? 2.880 3.124 -22.518 1.00 72.00 109 SER A O 1
ATOM 807 N N . THR A 1 110 ? 2.053 3.841 -24.473 1.00 72.94 110 THR A N 1
ATOM 808 C CA . THR A 1 110 ? 0.742 4.253 -23.944 1.00 72.94 110 THR A CA 1
ATOM 809 C C . THR A 1 110 ? -0.001 3.111 -23.241 1.00 72.94 110 THR A C 1
ATOM 811 O O . THR A 1 110 ? -0.618 3.327 -22.198 1.00 72.94 110 THR A O 1
ATOM 814 N N . GLY A 1 111 ? 0.086 1.884 -23.768 1.00 72.31 111 GLY A N 1
ATOM 815 C CA . GLY A 1 111 ? -0.578 0.715 -23.178 1.00 72.31 111 GLY A CA 1
ATOM 816 C C . GLY A 1 111 ? 0.006 0.325 -21.818 1.00 72.31 111 GLY A C 1
ATOM 817 O O . GLY A 1 111 ? -0.730 0.033 -20.876 1.00 72.31 111 GLY A O 1
ATOM 818 N N . SER A 1 112 ? 1.330 0.393 -21.684 1.00 67.62 112 SER A N 1
ATOM 819 C CA . SER A 1 112 ? 2.008 0.137 -20.414 1.00 67.62 112 SER A CA 1
ATOM 820 C C . SER A 1 112 ? 1.683 1.222 -19.383 1.00 67.62 112 SER A C 1
ATOM 822 O O . SER A 1 112 ? 1.371 0.894 -18.242 1.00 67.62 112 SER A O 1
ATOM 824 N N . VAL A 1 113 ? 1.669 2.502 -19.780 1.00 71.19 113 VAL A N 1
ATOM 825 C CA . VAL A 1 113 ? 1.286 3.619 -18.895 1.00 71.19 113 VAL A CA 1
ATOM 826 C C . VAL A 1 113 ? -0.123 3.430 -18.332 1.00 71.19 113 VAL A C 1
ATOM 828 O O . VAL A 1 113 ? -0.319 3.581 -17.127 1.00 71.19 113 VAL A O 1
ATOM 831 N N . PHE A 1 114 ? -1.089 3.050 -19.173 1.00 76.12 114 PHE A N 1
ATOM 832 C CA . PHE A 1 114 ? -2.460 2.789 -18.731 1.00 76.12 114 PHE A CA 1
ATOM 833 C C . PHE A 1 114 ? -2.522 1.676 -17.674 1.00 76.12 114 PHE A C 1
ATOM 835 O O . PHE A 1 114 ? -3.142 1.856 -16.627 1.00 76.12 114 PHE A O 1
ATOM 842 N N . LEU A 1 115 ? -1.824 0.557 -17.899 1.00 72.75 115 LEU A N 1
ATOM 843 C CA . LEU A 1 115 ? -1.753 -0.544 -16.933 1.00 72.75 115 LEU A CA 1
ATOM 844 C C . LEU A 1 115 ? -1.176 -0.091 -15.589 1.00 72.75 115 LEU A C 1
ATOM 846 O O . LEU A 1 115 ? -1.785 -0.339 -14.550 1.00 72.75 115 LEU A O 1
ATOM 850 N N . TYR A 1 116 ? -0.051 0.624 -15.591 1.00 73.25 116 TYR A N 1
ATOM 851 C CA . TYR A 1 116 ? 0.522 1.152 -14.354 1.00 73.25 116 TYR A CA 1
ATOM 852 C C . TYR A 1 116 ? -0.446 2.099 -13.644 1.00 73.25 116 TYR A C 1
ATOM 854 O O . TYR A 1 116 ? -0.623 1.982 -12.434 1.00 73.25 116 TYR A O 1
ATOM 862 N N . GLN A 1 117 ? -1.121 2.998 -14.367 1.00 74.19 117 GLN A N 1
ATOM 863 C CA . GLN A 1 117 ? -2.096 3.906 -13.760 1.00 74.19 117 GLN A CA 1
ATOM 864 C C . GLN A 1 117 ? -3.245 3.160 -13.079 1.00 74.19 117 GLN A C 1
ATOM 866 O O . GLN A 1 117 ? -3.589 3.505 -11.949 1.00 74.19 117 GLN A O 1
ATOM 871 N N . VAL A 1 118 ? -3.781 2.109 -13.709 1.00 77.44 118 VAL A N 1
ATOM 872 C CA . VAL A 1 118 ? -4.802 1.247 -13.092 1.00 77.44 118 VAL A CA 1
ATOM 873 C C . VAL A 1 118 ? -4.284 0.664 -11.777 1.00 77.44 118 VAL A C 1
ATOM 875 O O . VAL A 1 118 ? -4.965 0.759 -10.756 1.00 77.44 118 VAL A O 1
ATOM 878 N N . TRP A 1 119 ? -3.057 0.142 -11.759 1.00 74.06 119 TRP A N 1
ATOM 879 C CA . TRP A 1 119 ? -2.463 -0.418 -10.545 1.00 74.06 119 TRP A CA 1
ATOM 880 C C . TRP A 1 119 ? -2.164 0.626 -9.456 1.00 74.06 119 TRP A C 1
ATOM 882 O O . TRP A 1 119 ? -2.261 0.309 -8.268 1.00 74.06 119 TRP A O 1
ATOM 892 N N . TRP A 1 120 ? -1.842 1.869 -9.829 1.00 71.00 120 TRP A N 1
ATOM 893 C CA . TRP A 1 120 ? -1.565 2.967 -8.893 1.00 71.00 120 TRP A CA 1
ATOM 894 C C . TRP A 1 120 ? -2.806 3.507 -8.180 1.00 71.00 120 TRP A C 1
ATOM 896 O O . TRP A 1 120 ? -2.677 4.081 -7.096 1.00 71.00 120 TRP A O 1
ATOM 906 N N . THR A 1 121 ? -4.004 3.319 -8.741 1.00 72.19 121 THR A N 1
ATOM 907 C CA . THR A 1 121 ? -5.245 3.826 -8.129 1.00 72.19 121 THR A CA 1
ATOM 908 C C . THR A 1 121 ? -5.461 3.284 -6.715 1.00 72.19 121 THR A C 1
ATOM 910 O O . THR A 1 121 ? -5.821 4.043 -5.816 1.00 72.19 121 THR A O 1
ATOM 913 N N . VAL A 1 122 ? -5.178 1.999 -6.484 1.00 71.50 122 VAL A N 1
ATOM 914 C CA . VAL A 1 122 ? -5.445 1.334 -5.202 1.00 71.50 122 VAL A CA 1
ATOM 915 C C . VAL A 1 122 ? -4.558 1.884 -4.068 1.00 71.50 122 VAL A C 1
ATOM 917 O O . VAL A 1 122 ? -5.115 2.334 -3.062 1.00 71.50 122 VAL A O 1
ATOM 920 N N . PRO A 1 123 ? -3.215 1.947 -4.195 1.00 70.12 123 PRO A N 1
ATOM 921 C CA . PRO A 1 123 ? -2.364 2.575 -3.181 1.00 70.12 123 PRO A CA 1
ATOM 922 C C . PRO A 1 123 ? -2.613 4.076 -2.992 1.00 70.12 123 PRO A C 1
ATOM 924 O O . PRO A 1 123 ? -2.513 4.575 -1.870 1.00 70.12 123 PRO A O 1
ATOM 927 N N . LEU A 1 124 ? -2.943 4.808 -4.064 1.00 70.69 124 LEU A N 1
ATOM 928 C CA . LEU A 1 124 ? -3.251 6.239 -3.976 1.00 70.69 124 LEU A CA 1
ATOM 929 C C . LEU A 1 124 ? -4.506 6.480 -3.138 1.00 70.69 124 LEU A C 1
ATOM 931 O O . LEU A 1 124 ? -4.482 7.287 -2.208 1.00 70.69 124 LEU A O 1
ATOM 935 N N . ILE A 1 125 ? -5.585 5.746 -3.429 1.00 72.81 125 ILE A N 1
ATOM 936 C CA . ILE A 1 125 ? -6.828 5.805 -2.654 1.00 72.81 125 ILE A CA 1
ATOM 937 C C . ILE A 1 125 ? -6.554 5.402 -1.201 1.00 72.81 125 ILE A C 1
ATOM 939 O O . ILE A 1 125 ? -7.033 6.071 -0.288 1.00 72.81 125 ILE A O 1
ATOM 943 N N . ALA A 1 126 ? -5.736 4.372 -0.968 1.00 69.81 126 ALA A N 1
ATOM 944 C CA . ALA A 1 126 ? -5.353 3.960 0.377 1.00 69.81 126 ALA A CA 1
ATOM 945 C C . ALA A 1 126 ? -4.660 5.073 1.175 1.00 69.81 126 ALA A C 1
ATOM 947 O O . ALA A 1 126 ? -5.096 5.410 2.278 1.00 69.81 126 ALA A O 1
ATOM 948 N N . GLY A 1 127 ? -3.611 5.677 0.608 1.00 68.81 127 GLY A N 1
ATOM 949 C CA . GLY A 1 127 ? -2.883 6.772 1.248 1.00 68.81 127 GLY A CA 1
ATOM 950 C C . GLY A 1 127 ? -3.773 7.992 1.503 1.00 68.81 127 GLY A C 1
ATOM 951 O O . GLY A 1 127 ? -3.721 8.589 2.580 1.00 68.81 127 GLY A O 1
ATOM 952 N N . LEU A 1 128 ? -4.641 8.332 0.546 1.00 72.50 128 LEU A N 1
ATOM 953 C CA . LEU A 1 128 ? -5.593 9.439 0.670 1.00 72.50 128 LEU A CA 1
ATOM 954 C C . LEU A 1 128 ? -6.637 9.196 1.766 1.00 72.50 128 LEU A C 1
ATOM 956 O O . LEU A 1 128 ? -6.897 10.098 2.564 1.00 72.50 128 LEU A O 1
ATOM 960 N N . LEU A 1 129 ? -7.211 7.992 1.848 1.00 70.25 129 LEU A N 1
ATOM 961 C CA . LEU A 1 129 ? -8.200 7.646 2.874 1.00 70.25 129 LEU A CA 1
ATOM 962 C C . LEU A 1 129 ? -7.614 7.719 4.290 1.00 70.25 129 LEU A C 1
ATOM 964 O O . LEU A 1 129 ? -8.308 8.144 5.218 1.00 70.25 129 LEU A O 1
ATOM 968 N N . GLU A 1 130 ? -6.344 7.354 4.464 1.00 69.62 130 GLU A N 1
ATOM 969 C CA . GLU A 1 130 ? -5.654 7.469 5.753 1.00 69.62 130 GLU A CA 1
ATOM 970 C C . GLU A 1 130 ? -5.324 8.929 6.117 1.00 69.62 130 GLU A C 1
ATOM 972 O O . GLU A 1 130 ? -5.497 9.342 7.271 1.00 69.62 130 GLU A O 1
ATOM 977 N N . LEU A 1 131 ? -4.965 9.770 5.137 1.00 67.25 131 LEU A N 1
ATOM 978 C CA . LEU A 1 131 ? -4.810 11.212 5.369 1.00 67.25 131 LEU A CA 1
ATOM 979 C C . LEU A 1 131 ? -6.142 11.889 5.747 1.00 67.25 131 LEU A C 1
ATOM 981 O O . LEU A 1 131 ? -6.184 12.702 6.683 1.00 67.25 131 LEU A O 1
ATOM 985 N N . GLN A 1 132 ? -7.236 11.535 5.063 1.00 68.56 132 GLN A N 1
ATOM 986 C CA . GLN A 1 132 ? -8.564 12.128 5.257 1.00 68.56 132 GLN A CA 1
ATOM 987 C C . GLN A 1 132 ? -9.250 11.682 6.556 1.00 68.56 132 GLN A C 1
ATOM 989 O O . GLN A 1 132 ? -9.865 12.515 7.233 1.00 68.56 132 GLN A O 1
ATOM 994 N N . GLY A 1 133 ? -9.104 10.413 6.958 1.00 59.28 133 GLY A N 1
ATOM 995 C CA . GLY A 1 133 ? -9.723 9.865 8.175 1.00 59.28 133 GLY A CA 1
ATOM 996 C C . GLY A 1 133 ? -9.367 10.633 9.456 1.00 59.28 133 GLY A C 1
ATOM 997 O O . GLY A 1 133 ? -10.156 10.694 10.397 1.00 59.28 133 GLY A O 1
ATOM 998 N N . SER A 1 134 ? -8.219 11.311 9.461 1.00 53.94 134 SER A N 1
ATOM 999 C CA . SER A 1 134 ? -7.745 12.117 10.590 1.00 53.94 134 SER A CA 1
ATOM 1000 C C . SER A 1 134 ? -8.316 13.551 10.617 1.00 53.94 134 SER A C 1
ATOM 1002 O O . SER A 1 134 ? -8.392 14.170 11.676 1.00 53.94 134 SER A O 1
ATOM 1004 N N . GLY A 1 135 ? -8.707 14.118 9.467 1.00 52.19 135 GLY A N 1
ATOM 1005 C CA . GLY A 1 135 ? -9.196 15.505 9.367 1.00 52.19 135 GLY A CA 1
ATOM 1006 C C . GLY A 1 135 ? -10.670 15.661 9.743 1.00 52.19 135 GLY A C 1
ATOM 1007 O O . GLY A 1 135 ? -11.052 16.608 10.429 1.00 52.19 135 GLY A O 1
ATOM 1008 N N . PHE A 1 136 ? -11.494 14.687 9.357 1.00 55.22 136 PHE A N 1
ATOM 1009 C CA . PHE A 1 136 ? -12.936 14.723 9.601 1.00 55.22 136 PHE A CA 1
ATOM 1010 C C . PHE A 1 136 ? -13.287 14.602 11.094 1.00 55.22 136 PHE A C 1
ATOM 1012 O O . PHE A 1 136 ? -14.218 15.246 11.575 1.00 55.22 136 PHE A O 1
ATOM 1019 N N . ILE A 1 137 ? -12.509 13.826 11.857 1.00 52.72 137 ILE A N 1
ATOM 1020 C CA . ILE A 1 137 ? -12.733 13.648 13.299 1.00 52.72 137 ILE A CA 1
ATOM 1021 C C . ILE A 1 137 ? -12.349 14.911 14.084 1.00 52.72 137 ILE A C 1
ATOM 1023 O O . ILE A 1 137 ? -13.106 15.333 14.958 1.00 52.72 137 ILE A O 1
ATOM 1027 N N . ALA A 1 138 ? -11.246 15.575 13.723 1.00 54.06 138 ALA A N 1
ATOM 1028 C CA . ALA A 1 138 ? -10.839 16.837 14.344 1.00 54.06 138 ALA A CA 1
ATOM 1029 C C . ALA A 1 138 ? -11.847 17.973 14.073 1.00 54.06 138 ALA A C 1
ATOM 1031 O O . ALA A 1 138 ? -12.222 18.703 14.989 1.00 54.06 138 ALA A O 1
ATOM 1032 N N . ALA A 1 139 ? -12.356 18.073 12.839 1.00 56.38 139 ALA A N 1
ATOM 1033 C CA . ALA A 1 139 ? -13.347 19.082 12.454 1.00 56.38 139 ALA A CA 1
ATOM 1034 C C . ALA A 1 139 ? -14.754 18.826 13.032 1.00 56.38 139 ALA A C 1
ATOM 1036 O O . ALA A 1 139 ? -15.547 19.754 13.187 1.00 56.38 139 ALA A O 1
ATOM 1037 N N . ARG A 1 140 ? -15.094 17.571 13.350 1.00 53.78 140 ARG A N 1
ATOM 1038 C CA . ARG A 1 140 ? -16.356 17.227 14.022 1.00 53.78 140 ARG A CA 1
ATOM 1039 C C . ARG A 1 140 ? -16.285 17.478 15.529 1.00 53.78 140 ARG A C 1
ATOM 1041 O O . ARG A 1 140 ? -17.270 17.917 16.114 1.00 53.78 140 ARG A O 1
ATOM 1048 N N . ALA A 1 141 ? -15.124 17.253 16.144 1.00 56.28 141 ALA A N 1
ATOM 1049 C CA . ALA A 1 141 ? -14.901 17.531 17.560 1.00 56.28 141 ALA A CA 1
ATOM 1050 C C . ALA A 1 141 ? -14.936 19.035 17.889 1.00 56.28 141 ALA A C 1
ATOM 1052 O O . ALA A 1 141 ? -15.379 19.403 18.976 1.00 56.28 141 ALA A O 1
ATOM 1053 N N . SER A 1 142 ? -14.524 19.907 16.961 1.00 57.31 142 SER A N 1
ATOM 1054 C CA . SER A 1 142 ? -14.597 21.364 17.145 1.00 57.31 142 SER A CA 1
ATOM 1055 C C . SER A 1 142 ? -16.027 21.910 17.056 1.00 57.31 142 SER A C 1
ATOM 1057 O O . SER A 1 142 ? -16.396 22.756 17.864 1.00 57.31 142 SER A O 1
ATOM 1059 N N . ARG A 1 143 ? -16.871 21.382 16.157 1.00 59.28 143 ARG A N 1
ATOM 10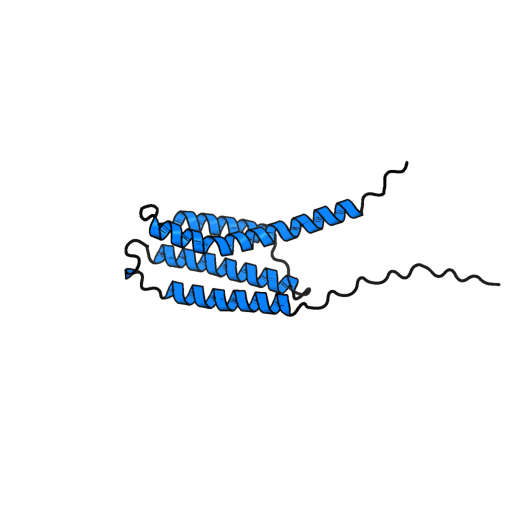60 C CA . ARG A 1 143 ? -18.288 21.797 16.032 1.00 59.28 143 ARG A CA 1
ATOM 1061 C C . ARG A 1 143 ? -19.165 21.409 17.221 1.00 59.28 143 ARG A C 1
ATOM 1063 O O . ARG A 1 143 ? -20.184 22.040 17.453 1.00 59.28 143 ARG A O 1
ATOM 1070 N N . LEU A 1 144 ? -18.791 20.366 17.958 1.00 58.00 144 LEU A N 1
ATOM 1071 C CA . LEU A 1 144 ? -19.524 19.930 19.151 1.00 58.00 144 LEU A CA 1
ATOM 1072 C C . LEU A 1 144 ? -19.112 20.695 20.418 1.00 58.00 144 LEU A C 1
ATOM 1074 O O . LEU A 1 144 ? -19.733 20.512 21.459 1.00 58.00 144 LEU A O 1
ATOM 1078 N N . ARG A 1 145 ? -18.061 21.524 20.347 1.00 61.62 145 ARG A N 1
ATOM 1079 C CA . ARG A 1 145 ? -17.519 22.271 21.491 1.00 61.62 145 ARG A CA 1
ATOM 1080 C C . ARG A 1 145 ? -17.885 23.761 21.469 1.00 61.62 145 ARG A C 1
ATOM 1082 O O . ARG A 1 145 ? -17.596 24.461 22.431 1.00 61.62 145 ARG A O 1
ATOM 1089 N N . SER A 1 146 ? -18.513 24.245 20.399 1.00 54.72 146 SER A N 1
ATOM 1090 C CA . SER A 1 146 ? -19.065 25.599 20.339 1.00 54.72 146 SER A CA 1
ATOM 1091 C C . SER A 1 146 ? -20.415 25.641 21.068 1.00 54.72 146 SER A C 1
ATOM 1093 O O . SER A 1 146 ? -21.341 24.961 20.613 1.00 54.72 146 SER A O 1
ATOM 1095 N N . PRO A 1 147 ? -20.546 26.390 22.181 1.00 69.19 147 PRO A N 1
ATOM 1096 C CA . PRO A 1 147 ? -21.836 26.584 22.833 1.00 69.19 147 PRO A CA 1
ATOM 1097 C C . PRO A 1 147 ? -22.804 27.305 21.879 1.00 69.19 147 PRO A C 1
ATOM 1099 O O . PRO A 1 147 ? -22.354 28.078 21.0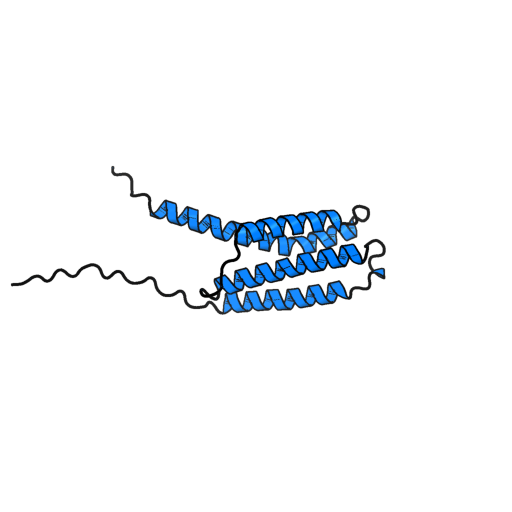24 1.00 69.19 147 PRO A O 1
ATOM 1102 N N . PRO A 1 148 ? -24.118 27.033 21.972 1.00 70.12 148 PRO A N 1
ATOM 1103 C CA . PRO A 1 148 ? -25.104 27.714 21.146 1.00 70.12 148 PRO A CA 1
ATOM 1104 C C . PRO A 1 148 ? -25.038 29.230 21.398 1.00 70.12 148 PRO A C 1
ATOM 1106 O O . PRO A 1 148 ? -24.816 29.636 22.539 1.00 70.12 148 PRO A O 1
ATOM 1109 N N . PRO A 1 149 ? -25.209 30.067 20.359 1.00 66.25 149 PRO A N 1
ATOM 1110 C CA . PRO A 1 149 ? -25.255 31.509 20.543 1.00 66.25 149 PRO A CA 1
ATOM 1111 C C . PRO A 1 149 ? -26.468 31.852 21.411 1.00 66.25 149 PRO A C 1
ATOM 1113 O O . PRO A 1 149 ? -27.599 31.529 21.040 1.00 66.25 149 PRO A O 1
ATOM 1116 N N . GLU A 1 150 ? -26.217 32.468 22.567 1.00 65.50 150 GLU A N 1
ATOM 1117 C CA . GLU A 1 150 ? -27.264 33.053 23.403 1.00 65.50 150 GLU A CA 1
ATOM 1118 C C . GLU A 1 150 ? -28.029 34.079 22.556 1.00 65.50 150 GLU A C 1
ATOM 1120 O O . GLU A 1 150 ? -27.431 34.985 21.970 1.00 65.50 150 GLU A O 1
ATOM 1125 N N . ARG A 1 151 ? -29.337 33.856 22.407 1.00 65.62 151 ARG A N 1
ATOM 1126 C CA . ARG A 1 151 ? -30.277 34.808 21.813 1.00 65.62 151 ARG A CA 1
ATOM 1127 C C . ARG A 1 151 ? -31.034 35.510 22.919 1.00 65.62 151 ARG A C 1
ATOM 1129 O O . ARG A 1 151 ? -31.414 34.797 23.874 1.00 65.62 151 ARG A O 1
#

Foldseek 3Di:
DDDDDDDDPPDDDPDDAFDVVLLVVLVVLLVVLVVCLVCQLPPPCVVVVQFDNVLSNLLSVLLSVLSVLLSLVSVCVRPVPRDDDDLVVLVVSVVSLVVSLVVGQSPVDPVSNVVSVVSSVRSVVSSVCVNVVVVVVVVVVVVVPDDPDDD